Protein AF-A0A7X0BTN5-F1 (afdb_monomer_lite)

pLDDT: mean 73.76, std 22.3, range [29.7, 97.44]

Sequence (169 aa):
MRTTLLATALLLASAAAHAGYALNETVRPCDEHTYNPSGLADIHDCRIPGTQRFINRKVREPETGRIMVERAHGYATIKCDESNTCAIYGTPGFDGEYIGDAPTGYYQVTYGWYIGTDASGKAVAYRVGTGPQHGAPPYNPLLAEEDPEAPYSDPDETPVAPGSHLFDE

Structure (mmCIF, N/CA/C/O backbone):
data_AF-A0A7X0BTN5-F1
#
_entry.id   AF-A0A7X0BTN5-F1
#
loop_
_atom_site.group_PDB
_atom_site.id
_atom_site.type_symbol
_atom_site.label_atom_id
_atom_site.label_alt_id
_atom_site.label_comp_id
_atom_site.label_asym_id
_atom_site.label_entity_id
_atom_site.label_seq_id
_atom_site.pdbx_PDB_ins_code
_atom_site.Cartn_x
_atom_site.Cartn_y
_atom_site.Cartn_z
_atom_site.occupancy
_atom_site.B_iso_or_equiv
_atom_site.auth_seq_id
_atom_site.auth_comp_id
_atom_site.auth_asym_id
_atom_site.auth_atom_id
_atom_site.pdbx_PDB_model_num
ATOM 1 N N . MET A 1 1 ? 5.579 28.600 -65.120 1.00 40.72 1 MET A N 1
ATOM 2 C CA . MET A 1 1 ? 6.119 27.667 -64.110 1.00 40.72 1 MET A CA 1
ATOM 3 C C . MET A 1 1 ? 5.813 28.240 -62.739 1.00 40.72 1 MET A C 1
ATOM 5 O O . MET A 1 1 ? 6.307 29.308 -62.412 1.00 40.72 1 MET A O 1
ATOM 9 N N . ARG A 1 2 ? 4.884 27.608 -62.020 1.00 40.53 2 ARG A N 1
ATOM 10 C CA . ARG A 1 2 ? 4.439 27.974 -60.671 1.00 40.53 2 ARG A CA 1
ATOM 11 C C . ARG A 1 2 ? 4.839 26.831 -59.750 1.00 40.53 2 ARG A C 1
ATOM 13 O O . ARG A 1 2 ? 4.392 25.719 -60.006 1.00 40.53 2 ARG A O 1
ATOM 20 N N . THR A 1 3 ? 5.571 27.123 -58.684 1.00 40.31 3 THR A N 1
ATOM 21 C CA . THR A 1 3 ? 5.575 26.282 -57.481 1.00 40.31 3 THR A CA 1
ATOM 22 C C . THR A 1 3 ? 5.998 27.128 -56.286 1.00 40.31 3 THR A C 1
ATOM 24 O O . THR A 1 3 ? 7.174 27.340 -56.015 1.00 40.31 3 THR A O 1
ATOM 27 N N . THR A 1 4 ? 4.993 27.666 -55.604 1.00 44.47 4 THR A N 1
ATOM 28 C CA . THR A 1 4 ? 5.059 28.211 -54.249 1.00 44.47 4 THR A CA 1
ATOM 29 C C . THR A 1 4 ? 5.112 27.034 -53.272 1.00 44.47 4 THR A C 1
ATOM 31 O O . THR A 1 4 ? 4.192 26.219 -53.250 1.00 44.47 4 THR A O 1
ATOM 34 N N . LEU A 1 5 ? 6.174 26.929 -52.472 1.00 44.44 5 LEU A N 1
ATOM 35 C CA . LEU A 1 5 ? 6.262 26.003 -51.339 1.00 44.44 5 LEU A CA 1
ATOM 36 C C . LEU A 1 5 ? 5.624 26.671 -50.112 1.00 44.44 5 LEU A C 1
ATOM 38 O O . LEU A 1 5 ? 6.194 27.598 -49.543 1.00 44.44 5 LEU A O 1
ATOM 42 N N . LEU A 1 6 ? 4.430 26.217 -49.723 1.00 44.06 6 LEU A N 1
ATOM 43 C CA . LEU A 1 6 ? 3.846 26.505 -48.411 1.00 44.06 6 LEU A CA 1
ATOM 44 C C . LEU A 1 6 ? 4.401 25.495 -47.400 1.00 44.06 6 LEU A C 1
ATOM 46 O O . LEU A 1 6 ? 4.079 24.312 -47.467 1.00 44.06 6 LEU A O 1
ATOM 50 N N . ALA A 1 7 ? 5.214 25.966 -46.455 1.00 43.34 7 ALA A N 1
ATOM 51 C CA . ALA A 1 7 ? 5.594 25.199 -45.275 1.00 43.34 7 ALA A CA 1
ATOM 52 C C . ALA A 1 7 ? 4.444 25.252 -44.258 1.00 43.34 7 ALA A C 1
ATOM 54 O O . ALA A 1 7 ? 4.163 26.298 -43.674 1.00 43.34 7 ALA A O 1
ATOM 55 N N . THR A 1 8 ? 3.747 24.134 -44.071 1.00 42.94 8 THR A N 1
ATOM 56 C CA . THR A 1 8 ? 2.743 23.970 -43.015 1.00 42.94 8 THR A CA 1
ATOM 57 C C . THR A 1 8 ? 3.459 23.453 -41.769 1.00 42.94 8 THR A C 1
ATOM 59 O O . THR A 1 8 ? 3.873 22.298 -41.721 1.00 42.94 8 THR A O 1
ATOM 62 N N . ALA A 1 9 ? 3.659 24.317 -40.774 1.00 44.16 9 ALA A N 1
ATOM 63 C CA . ALA A 1 9 ? 4.142 23.904 -39.461 1.00 44.16 9 ALA A CA 1
ATOM 64 C C . ALA A 1 9 ? 2.997 23.195 -38.719 1.00 44.16 9 ALA A C 1
ATOM 66 O O . ALA A 1 9 ? 1.993 23.822 -38.376 1.00 44.16 9 ALA A O 1
ATOM 67 N N . LEU A 1 10 ? 3.127 21.882 -38.510 1.00 40.91 10 LEU A N 1
ATOM 68 C CA . LEU A 1 10 ? 2.227 21.114 -37.652 1.00 40.91 10 LEU A CA 1
ATOM 69 C C . LEU A 1 10 ? 2.469 21.520 -36.191 1.00 40.91 10 LEU A C 1
ATOM 71 O O . LEU A 1 10 ? 3.534 21.267 -35.632 1.00 40.91 10 LEU A O 1
ATOM 75 N N . LEU A 1 11 ? 1.459 22.133 -35.575 1.00 42.12 11 LEU A N 1
ATOM 76 C CA . LEU A 1 11 ? 1.343 22.244 -34.125 1.00 42.12 11 LEU A CA 1
ATOM 77 C C . LEU A 1 11 ? 1.160 20.833 -33.548 1.00 42.12 11 LEU A C 1
ATOM 79 O O . LEU A 1 11 ? 0.086 20.246 -33.666 1.00 42.12 11 LEU A O 1
ATOM 83 N N . LEU A 1 12 ? 2.204 20.293 -32.921 1.00 41.41 12 LEU A N 1
ATOM 84 C CA . LEU A 1 12 ? 2.081 19.151 -32.017 1.00 41.41 12 LEU A CA 1
ATOM 85 C C . LEU A 1 12 ? 1.370 19.639 -30.752 1.00 41.41 12 LEU A C 1
ATOM 87 O O . LEU A 1 12 ? 1.991 20.165 -29.831 1.00 41.41 12 LEU A O 1
ATOM 91 N N . ALA A 1 13 ? 0.045 19.507 -30.735 1.00 39.75 13 ALA A N 1
ATOM 92 C CA . ALA A 1 13 ? -0.717 19.572 -29.503 1.00 39.75 13 ALA A CA 1
ATOM 93 C C . ALA A 1 13 ? -0.283 18.388 -28.629 1.00 39.75 13 ALA A C 1
ATOM 95 O O . ALA A 1 13 ? -0.541 17.232 -28.962 1.00 39.75 13 ALA A O 1
ATOM 96 N N . SER A 1 14 ? 0.404 18.679 -27.526 1.00 38.28 14 SER A N 1
ATOM 97 C CA . SER A 1 14 ? 0.662 17.730 -26.449 1.00 38.28 14 SER A CA 1
ATOM 98 C C . SER A 1 14 ? -0.678 17.326 -25.832 1.00 38.28 14 SER A C 1
ATOM 100 O O . SER A 1 14 ? -1.188 17.987 -24.925 1.00 38.28 14 SER A O 1
ATOM 102 N N . ALA A 1 15 ? -1.286 16.268 -26.363 1.00 38.75 15 ALA A N 1
ATOM 103 C CA . ALA A 1 15 ? -2.362 15.582 -25.680 1.00 38.75 15 ALA A CA 1
ATOM 104 C C . ALA A 1 15 ? -1.748 14.958 -24.424 1.00 38.75 15 ALA A C 1
ATOM 106 O O . ALA A 1 15 ? -0.946 14.032 -24.516 1.00 38.75 15 ALA A O 1
ATOM 107 N N . ALA A 1 16 ? -2.084 15.508 -23.257 1.00 37.91 16 ALA A N 1
ATOM 108 C CA . ALA A 1 16 ? -1.869 14.830 -21.992 1.00 37.91 16 ALA A CA 1
ATOM 109 C C . ALA A 1 16 ? -2.560 13.467 -22.097 1.00 37.91 16 ALA A C 1
ATOM 111 O O . ALA A 1 16 ? -3.795 13.396 -22.121 1.00 37.91 16 ALA A O 1
ATOM 112 N N . ALA A 1 17 ? -1.759 12.413 -22.247 1.00 34.69 17 ALA A N 1
ATOM 113 C CA . ALA A 1 17 ? -2.228 11.044 -22.289 1.00 34.69 17 ALA A CA 1
ATOM 114 C C . ALA A 1 17 ? -2.876 10.735 -20.937 1.00 34.69 17 ALA A C 1
ATOM 116 O O . ALA A 1 17 ? -2.211 10.410 -19.960 1.00 34.69 17 ALA A O 1
ATOM 117 N N . HIS A 1 18 ? -4.196 10.881 -20.875 1.00 32.56 18 HIS A N 1
ATOM 118 C CA . HIS A 1 18 ? -4.999 10.246 -19.847 1.00 32.56 18 HIS A CA 1
ATOM 119 C C . HIS A 1 18 ? -5.071 8.775 -20.251 1.00 32.56 18 HIS A C 1
ATOM 121 O O . HIS A 1 18 ? -5.991 8.368 -20.959 1.00 32.56 18 HIS A O 1
ATOM 127 N N . ALA A 1 1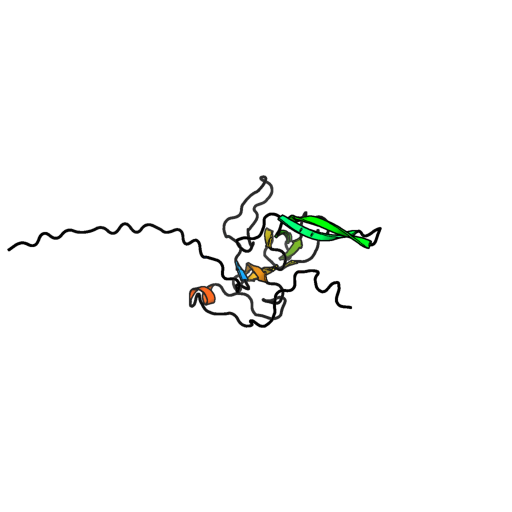9 ? -4.032 8.016 -19.895 1.00 33.84 19 ALA A N 1
ATOM 128 C CA . ALA A 1 19 ? -4.031 6.571 -20.032 1.00 33.84 19 ALA A CA 1
ATOM 129 C C . ALA A 1 19 ? -5.246 6.032 -19.267 1.00 33.84 19 ALA A C 1
ATOM 131 O O . ALA A 1 19 ? -5.385 6.237 -18.060 1.00 33.84 19 ALA A O 1
ATOM 132 N N . GLY A 1 20 ? -6.185 5.435 -19.998 1.00 29.70 20 GLY A N 1
ATOM 133 C CA . GLY A 1 20 ? -7.269 4.670 -19.406 1.00 29.70 20 GLY A CA 1
ATOM 134 C C . GLY A 1 20 ? -6.669 3.406 -18.808 1.00 29.70 20 GLY A C 1
ATOM 135 O O . GLY A 1 20 ? -6.208 2.550 -19.552 1.00 29.70 20 GLY A O 1
ATOM 136 N N . TYR A 1 21 ? -6.648 3.328 -17.482 1.00 38.50 21 TYR A N 1
ATOM 137 C CA . TYR A 1 21 ? -6.144 2.187 -16.722 1.00 38.50 21 TYR A CA 1
ATOM 138 C C . TYR A 1 21 ? -6.954 0.934 -17.062 1.00 38.50 21 TYR A C 1
ATOM 140 O O . TYR A 1 21 ? -8.190 0.943 -16.987 1.00 38.50 21 TYR A O 1
ATOM 148 N N . ALA A 1 22 ? -6.267 -0.123 -17.488 1.00 37.38 22 ALA A N 1
ATOM 149 C CA . ALA A 1 22 ? -6.900 -1.367 -17.893 1.00 37.38 22 ALA A CA 1
ATOM 150 C C . ALA A 1 22 ? -7.286 -2.184 -16.651 1.00 37.38 22 ALA A C 1
ATOM 152 O O . ALA A 1 22 ? -6.502 -2.345 -15.721 1.00 37.38 22 ALA A O 1
ATOM 153 N N . LEU A 1 23 ? -8.487 -2.768 -16.656 1.00 39.00 23 LEU A N 1
ATOM 154 C CA . LEU A 1 23 ? -9.040 -3.625 -15.590 1.00 39.00 23 LEU A CA 1
ATOM 155 C C . LEU A 1 23 ? -8.209 -4.895 -15.265 1.00 39.00 23 LEU A C 1
ATOM 157 O O . LEU A 1 23 ? -8.607 -5.657 -14.388 1.00 39.00 23 LEU A O 1
ATOM 161 N N . ASN A 1 24 ? -7.067 -5.101 -15.929 1.00 53.22 24 ASN A N 1
ATOM 162 C CA . ASN A 1 24 ? -6.175 -6.256 -15.796 1.00 53.22 24 ASN A CA 1
ATOM 163 C C . ASN A 1 24 ? -4.787 -5.904 -15.223 1.00 53.22 24 ASN A C 1
ATOM 165 O O . ASN A 1 24 ? -3.906 -6.760 -15.203 1.00 53.22 24 ASN A O 1
ATOM 169 N N . GLU A 1 25 ? -4.555 -4.669 -14.774 1.00 72.44 25 GLU A N 1
ATOM 170 C CA . GLU A 1 25 ? -3.288 -4.316 -14.126 1.00 72.44 25 GLU A CA 1
ATOM 171 C C . GLU A 1 25 ? -3.201 -4.971 -12.736 1.00 72.44 25 GLU A C 1
ATOM 173 O O . GLU A 1 25 ? -4.109 -4.853 -11.911 1.00 72.44 25 GLU A O 1
ATOM 178 N N . THR A 1 26 ? -2.106 -5.690 -12.479 1.00 85.50 26 THR A N 1
ATOM 179 C CA . THR A 1 26 ? -1.804 -6.353 -11.194 1.00 85.50 26 THR A CA 1
ATOM 180 C C . THR A 1 26 ? -0.763 -5.592 -10.373 1.00 85.50 26 THR A C 1
ATOM 182 O O . THR A 1 26 ? -0.518 -5.928 -9.214 1.00 85.50 26 THR A O 1
ATOM 185 N N . VAL A 1 27 ? -0.177 -4.542 -10.955 1.00 89.00 27 VAL A N 1
ATOM 186 C CA . VAL A 1 27 ? 0.850 -3.693 -10.348 1.00 89.00 27 VAL A CA 1
ATOM 187 C C . VAL A 1 27 ? 0.544 -2.231 -10.648 1.00 89.00 27 VAL A C 1
ATOM 189 O O . VAL A 1 27 ? 0.188 -1.887 -11.770 1.00 89.00 27 VAL A O 1
ATOM 192 N N . ARG A 1 28 ? 0.735 -1.363 -9.656 1.00 90.88 28 ARG A N 1
ATOM 193 C CA . ARG A 1 28 ? 0.659 0.093 -9.773 1.00 90.88 28 ARG A CA 1
ATOM 194 C C . ARG A 1 28 ? 1.909 0.714 -9.149 1.00 90.88 28 ARG A C 1
ATOM 196 O O . ARG A 1 28 ? 2.028 0.726 -7.924 1.00 90.88 28 ARG A O 1
ATOM 203 N N . PRO A 1 29 ? 2.833 1.266 -9.951 1.00 90.56 29 PRO A N 1
ATOM 204 C CA . PRO A 1 29 ? 3.936 2.058 -9.418 1.00 90.56 29 PRO A CA 1
ATOM 205 C C . PRO A 1 29 ? 3.415 3.239 -8.598 1.00 90.56 29 PRO A C 1
ATOM 207 O O . PRO A 1 29 ? 2.392 3.812 -8.965 1.00 90.56 29 PRO A O 1
ATOM 210 N N . CYS A 1 30 ? 4.084 3.609 -7.508 1.00 91.56 30 CYS A N 1
ATOM 211 C CA . CYS A 1 30 ? 3.721 4.820 -6.772 1.00 91.56 30 CYS A CA 1
ATOM 212 C C . CYS A 1 30 ? 4.129 6.075 -7.556 1.00 91.56 30 CYS A C 1
ATOM 214 O O . CYS A 1 30 ? 5.141 6.078 -8.259 1.00 91.56 30 CYS A O 1
ATOM 216 N N . ASP A 1 31 ? 3.364 7.154 -7.418 1.00 87.19 31 ASP A N 1
ATOM 217 C CA . ASP A 1 31 ? 3.681 8.428 -8.051 1.00 87.19 31 ASP A CA 1
ATOM 218 C C . ASP A 1 31 ? 4.988 9.010 -7.492 1.00 87.19 31 ASP A C 1
ATOM 220 O O . ASP A 1 31 ? 5.242 9.006 -6.282 1.00 87.19 31 ASP A O 1
ATOM 224 N N . GLU A 1 32 ? 5.819 9.545 -8.392 1.00 75.94 32 GLU A N 1
ATOM 225 C CA . GLU A 1 32 ? 7.086 10.188 -8.017 1.00 75.94 32 GLU A CA 1
ATOM 226 C C . GLU A 1 32 ? 6.858 11.461 -7.198 1.00 75.94 32 GLU A C 1
ATOM 228 O O 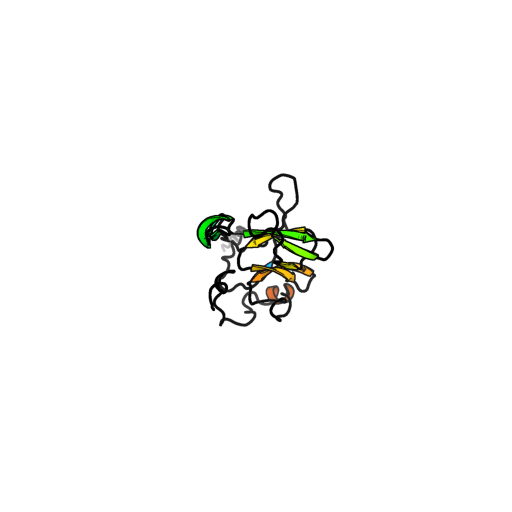. GLU A 1 32 ? 7.665 11.810 -6.338 1.00 75.94 32 GLU A O 1
ATOM 233 N N . HIS A 1 33 ? 5.746 12.150 -7.461 1.00 78.00 33 HIS A N 1
ATOM 234 C CA . HIS A 1 33 ? 5.368 13.340 -6.723 1.00 78.00 33 HIS A CA 1
ATOM 235 C C . HIS A 1 33 ? 4.625 12.942 -5.458 1.00 78.00 33 HIS A C 1
ATOM 237 O O . HIS A 1 33 ? 3.558 12.329 -5.502 1.00 78.00 33 HIS A O 1
ATOM 243 N N . THR A 1 34 ? 5.173 13.359 -4.327 1.00 82.50 34 THR A N 1
ATOM 244 C CA . THR A 1 34 ? 4.460 13.313 -3.063 1.00 82.50 34 THR A CA 1
ATOM 245 C C . THR A 1 34 ? 3.506 14.493 -2.953 1.00 82.50 34 THR A C 1
ATOM 247 O O . THR A 1 34 ? 3.702 15.556 -3.550 1.00 82.50 34 THR A O 1
ATOM 250 N N . TYR A 1 35 ? 2.456 14.324 -2.161 1.00 81.12 35 TYR A N 1
ATOM 251 C CA . TYR A 1 35 ? 1.622 15.440 -1.739 1.00 81.12 35 TYR A CA 1
ATOM 252 C C . TYR A 1 35 ? 1.553 15.486 -0.220 1.00 81.12 35 TYR A C 1
ATOM 254 O O . TYR A 1 35 ? 1.671 14.473 0.469 1.00 81.12 35 TYR A O 1
ATOM 262 N N . ASN A 1 36 ? 1.329 16.687 0.302 1.00 81.69 36 ASN A N 1
ATOM 263 C CA . ASN A 1 36 ? 1.308 16.921 1.731 1.00 81.69 36 ASN A CA 1
ATOM 264 C C . ASN A 1 36 ? -0.063 17.466 2.151 1.00 81.69 36 ASN A C 1
ATOM 266 O O . ASN A 1 36 ? -0.320 18.665 2.015 1.00 81.69 36 ASN A O 1
ATOM 270 N N . PRO A 1 37 ? -0.982 16.613 2.639 1.00 64.94 37 PRO A N 1
ATOM 271 C CA . PRO A 1 37 ? -2.360 17.026 2.880 1.00 64.94 37 PRO A CA 1
ATOM 272 C C . PRO A 1 37 ? -2.528 17.985 4.069 1.00 64.94 37 PRO A C 1
ATOM 274 O O . PRO A 1 37 ? -3.639 18.469 4.281 1.00 64.94 37 PRO A O 1
ATOM 277 N N . SER A 1 38 ? -1.486 18.266 4.865 1.00 62.50 38 SER A N 1
ATOM 278 C CA . SER A 1 38 ? -1.577 19.153 6.047 1.00 62.50 38 SER A CA 1
ATOM 279 C C . SER A 1 38 ? -0.232 19.714 6.556 1.00 62.50 38 SER A C 1
ATOM 281 O O . SER A 1 38 ? -0.156 20.178 7.688 1.00 62.50 38 SER A O 1
ATOM 283 N N . GLY A 1 39 ? 0.843 19.659 5.767 1.00 62.50 39 GLY A N 1
ATOM 284 C CA . GLY A 1 39 ? 2.204 20.034 6.185 1.00 62.50 39 GLY A CA 1
ATOM 285 C C . GLY A 1 39 ? 2.923 19.023 7.095 1.00 62.50 39 GLY A C 1
ATOM 286 O O . GLY A 1 39 ? 3.952 19.364 7.667 1.00 62.50 39 GLY A O 1
ATOM 287 N N . LEU A 1 40 ? 2.394 17.806 7.265 1.00 62.22 40 LEU A N 1
ATOM 288 C CA . LEU A 1 40 ? 2.870 16.837 8.266 1.00 62.22 40 LEU A CA 1
ATOM 289 C C . LEU A 1 40 ? 3.851 15.805 7.703 1.00 62.22 40 LEU A C 1
ATOM 291 O O . LEU A 1 40 ? 4.848 15.497 8.349 1.00 62.22 40 LEU A O 1
ATOM 295 N N . ALA A 1 41 ? 3.567 15.265 6.521 1.00 75.62 41 ALA A N 1
ATOM 296 C CA . ALA A 1 41 ? 4.414 14.291 5.851 1.00 75.62 41 ALA A CA 1
ATOM 297 C C . ALA A 1 41 ? 4.120 14.294 4.352 1.00 75.62 41 ALA A C 1
ATOM 299 O O . ALA A 1 41 ? 2.980 14.511 3.934 1.00 75.62 41 ALA A O 1
ATOM 300 N N . ASP A 1 42 ? 5.158 14.031 3.573 1.00 87.19 42 ASP A N 1
ATOM 301 C CA . ASP A 1 42 ? 5.055 13.804 2.143 1.00 87.19 42 ASP A CA 1
ATOM 302 C C . ASP A 1 42 ? 4.553 12.376 1.911 1.00 87.19 42 ASP A C 1
ATOM 304 O O . ASP A 1 42 ? 5.141 11.411 2.400 1.00 87.19 42 ASP A O 1
ATOM 308 N N . ILE A 1 43 ? 3.418 12.256 1.223 1.00 90.12 43 ILE A N 1
ATOM 309 C CA . ILE A 1 43 ? 2.737 10.984 0.981 1.00 90.12 43 ILE A CA 1
ATOM 310 C C . ILE A 1 43 ? 2.875 10.617 -0.491 1.00 90.12 43 ILE A C 1
ATOM 312 O O . ILE A 1 43 ? 2.503 11.406 -1.360 1.00 90.12 43 ILE A O 1
ATOM 316 N N . HIS A 1 44 ? 3.363 9.410 -0.759 1.00 93.56 44 HIS A N 1
ATOM 317 C CA . HIS A 1 44 ? 3.384 8.822 -2.096 1.00 93.56 44 HIS A CA 1
ATOM 318 C C . HIS A 1 44 ? 2.010 8.231 -2.441 1.00 93.56 44 HIS A C 1
ATOM 320 O O . HIS A 1 44 ? 1.433 7.465 -1.663 1.00 93.56 44 HIS A O 1
ATOM 326 N N . ASP A 1 45 ? 1.475 8.570 -3.613 1.00 92.06 45 ASP A N 1
ATOM 327 C CA . ASP A 1 45 ? 0.201 8.025 -4.081 1.00 92.06 45 ASP A CA 1
ATOM 328 C C . ASP A 1 45 ? 0.434 6.750 -4.898 1.00 92.06 45 ASP A C 1
ATOM 330 O O . ASP A 1 45 ? 0.978 6.792 -5.996 1.00 92.06 45 ASP A O 1
ATOM 334 N N . CYS A 1 46 ? 0.018 5.606 -4.365 1.00 93.19 46 CYS A N 1
ATOM 335 C CA . CYS A 1 46 ? 0.081 4.310 -5.041 1.00 93.19 46 CYS A CA 1
ATOM 336 C C . CYS A 1 46 ? -1.326 3.784 -5.357 1.00 93.19 46 CYS A C 1
ATOM 338 O O . CYS A 1 46 ? -1.519 2.588 -5.583 1.00 93.19 46 CYS A O 1
ATOM 340 N N . ARG A 1 47 ? -2.348 4.646 -5.312 1.00 91.00 47 ARG A N 1
ATOM 341 C CA . ARG A 1 47 ? -3.732 4.230 -5.525 1.00 91.00 47 ARG A CA 1
ATOM 342 C C . ARG A 1 47 ? -3.971 3.893 -6.989 1.00 91.00 47 ARG A C 1
ATOM 344 O O . ARG A 1 47 ? -3.441 4.524 -7.909 1.00 91.00 47 ARG A O 1
ATOM 351 N N . ILE A 1 48 ? -4.873 2.939 -7.188 1.00 87.88 48 ILE A N 1
ATOM 352 C CA . ILE A 1 48 ? -5.436 2.639 -8.499 1.00 87.88 48 ILE A CA 1
ATOM 353 C C . ILE A 1 48 ? -6.277 3.830 -8.950 1.00 87.88 48 ILE A C 1
ATOM 355 O O . ILE A 1 48 ? -7.141 4.298 -8.197 1.00 87.88 48 ILE A O 1
ATOM 359 N N . PRO A 1 49 ? -6.069 4.359 -10.155 1.00 82.00 49 PRO A N 1
ATOM 360 C CA . PRO A 1 49 ? -6.842 5.505 -10.607 1.00 82.00 49 PRO A CA 1
ATOM 361 C C . PRO A 1 49 ? -8.327 5.179 -10.726 1.00 82.00 49 PRO A C 1
ATOM 363 O O . PRO A 1 49 ? -8.730 4.071 -11.064 1.00 82.00 49 PRO A O 1
ATOM 366 N N . GLY A 1 50 ? -9.161 6.144 -10.344 1.00 81.06 50 GLY A N 1
ATOM 367 C CA . GLY A 1 50 ? -10.589 5.900 -10.134 1.00 81.06 50 GLY A CA 1
ATOM 368 C C . GLY A 1 50 ? -10.932 5.272 -8.778 1.00 81.06 50 GLY A C 1
ATOM 369 O O . GLY A 1 50 ? -12.116 5.071 -8.504 1.00 81.06 50 GLY A O 1
ATOM 370 N N . THR A 1 51 ? -9.950 5.025 -7.895 1.00 82.50 51 THR A N 1
ATOM 371 C CA . THR A 1 51 ? -10.217 4.657 -6.495 1.00 82.50 51 THR A CA 1
ATOM 372 C C . THR A 1 51 ? -11.193 5.650 -5.881 1.00 82.50 51 THR A C 1
ATOM 374 O O . THR A 1 51 ? -10.953 6.860 -5.835 1.00 82.50 51 THR A O 1
ATOM 377 N N . GLN A 1 52 ? -12.321 5.125 -5.408 1.00 82.25 52 GLN A N 1
ATOM 378 C CA . GLN A 1 52 ? -13.360 5.943 -4.807 1.00 82.25 52 GLN A CA 1
ATOM 379 C C . GLN A 1 52 ? -12.805 6.642 -3.569 1.00 82.25 52 GLN A C 1
ATOM 381 O O . GLN A 1 52 ? -12.122 6.043 -2.742 1.00 82.25 52 GLN A O 1
ATOM 386 N N . ARG A 1 53 ? -13.143 7.921 -3.391 1.00 81.06 53 ARG A N 1
ATOM 387 C CA . ARG A 1 53 ? -12.712 8.661 -2.198 1.00 81.06 53 ARG A CA 1
ATOM 388 C C . ARG A 1 53 ? -13.245 8.025 -0.913 1.00 81.06 53 ARG A C 1
ATOM 390 O O . ARG A 1 53 ? -12.568 8.067 0.111 1.00 81.06 53 ARG A O 1
ATOM 397 N N . PHE A 1 54 ? -14.448 7.456 -0.983 1.00 83.00 54 PHE A N 1
ATOM 398 C CA . PHE A 1 54 ? -15.107 6.777 0.122 1.00 83.00 54 PHE A CA 1
ATOM 399 C C . PHE A 1 54 ? -15.802 5.508 -0.355 1.00 83.00 54 PHE A C 1
ATOM 401 O O . PHE A 1 54 ? -16.358 5.494 -1.450 1.00 83.00 54 PHE A O 1
ATOM 408 N N . ILE A 1 55 ? -15.829 4.497 0.505 1.00 82.06 55 ILE A N 1
ATOM 409 C CA . ILE A 1 55 ? -16.570 3.249 0.315 1.00 82.06 55 ILE A CA 1
ATOM 410 C C . ILE A 1 55 ? -17.418 2.959 1.555 1.00 82.06 55 ILE A C 1
ATOM 412 O O . ILE A 1 55 ? -17.131 3.447 2.650 1.00 82.06 55 ILE A O 1
ATOM 416 N N . ASN A 1 56 ? -18.457 2.145 1.382 1.00 84.50 56 ASN A N 1
ATOM 417 C CA . ASN A 1 56 ? -19.198 1.567 2.497 1.00 84.50 56 ASN A CA 1
ATOM 418 C C . ASN A 1 56 ? -18.602 0.198 2.823 1.00 84.50 56 ASN A C 1
ATOM 420 O O . ASN A 1 56 ? -18.541 -0.672 1.955 1.00 84.50 56 ASN A O 1
ATOM 424 N N . ARG A 1 57 ? -18.191 0.003 4.073 1.00 78.69 57 ARG A N 1
ATOM 425 C CA . ARG A 1 57 ? -17.592 -1.238 4.564 1.00 78.69 57 ARG A CA 1
ATOM 426 C C . ARG A 1 57 ? -18.490 -1.868 5.619 1.00 78.69 57 ARG A C 1
ATOM 428 O O . ARG A 1 57 ? -19.037 -1.169 6.469 1.00 78.69 57 ARG A O 1
ATOM 435 N N . LYS A 1 58 ? -18.613 -3.197 5.586 1.00 82.94 58 LYS A N 1
ATOM 436 C CA . LYS A 1 58 ? -19.231 -3.969 6.670 1.00 82.94 58 LYS A CA 1
ATOM 437 C C . LYS A 1 58 ? -18.252 -4.066 7.840 1.00 82.94 58 LYS A C 1
ATOM 439 O O . LYS A 1 58 ? -17.118 -4.489 7.647 1.00 82.94 58 LYS A O 1
ATOM 444 N N . VAL A 1 59 ? -18.691 -3.706 9.038 1.00 82.88 59 VAL A N 1
ATOM 445 C CA . VAL A 1 59 ? -17.909 -3.810 10.274 1.00 82.88 59 VAL A CA 1
ATOM 446 C C . VAL A 1 59 ? -18.711 -4.621 11.273 1.00 82.88 59 VAL A C 1
ATOM 448 O O . VAL A 1 59 ? -19.904 -4.381 11.453 1.00 82.88 59 VAL A O 1
ATOM 451 N N . ARG A 1 60 ? -18.074 -5.601 11.908 1.00 83.25 60 ARG A N 1
ATOM 452 C CA . ARG A 1 60 ? -18.696 -6.343 13.001 1.00 83.25 60 ARG A CA 1
ATOM 453 C C . ARG A 1 60 ? -18.456 -5.594 14.303 1.00 83.25 60 ARG A C 1
ATOM 455 O O . ARG A 1 60 ? -17.312 -5.356 14.670 1.00 83.25 60 ARG A O 1
ATOM 462 N N . GLU A 1 61 ? -19.529 -5.246 14.997 1.00 86.00 61 GLU A N 1
ATOM 463 C CA . GLU A 1 61 ? -19.441 -4.655 16.328 1.00 86.00 61 GLU A CA 1
ATOM 464 C C . GLU A 1 61 ? -18.941 -5.716 17.329 1.00 86.00 61 GLU A C 1
ATOM 466 O O . GLU A 1 61 ? -19.575 -6.771 17.432 1.00 86.00 61 GLU A O 1
ATOM 471 N N . PRO A 1 62 ? -17.831 -5.482 18.060 1.00 81.88 62 PRO A N 1
ATOM 472 C CA . PRO A 1 62 ? -17.250 -6.497 18.944 1.00 81.88 62 PRO A CA 1
ATOM 473 C C . PRO A 1 62 ? -18.179 -6.929 20.083 1.00 81.88 62 PRO A C 1
ATOM 475 O O . PRO A 1 62 ? -18.188 -8.094 20.463 1.00 81.88 62 PRO A O 1
ATOM 478 N N . GLU A 1 63 ? -18.970 -5.996 20.617 1.00 89.81 63 GLU A N 1
ATOM 479 C CA . GLU A 1 63 ? -19.804 -6.222 21.802 1.00 89.81 63 GLU A CA 1
ATOM 480 C C . GLU A 1 63 ? -21.063 -7.038 21.493 1.00 89.81 63 GLU A C 1
ATOM 482 O O . GLU A 1 63 ? -21.429 -7.940 22.243 1.00 89.81 63 GLU A O 1
ATOM 487 N N . THR A 1 64 ? -21.741 -6.722 20.388 1.00 93.12 64 THR A N 1
ATOM 488 C CA . THR A 1 64 ? -23.038 -7.325 20.042 1.00 93.12 64 THR A CA 1
ATOM 489 C C . THR A 1 64 ? -22.946 -8.348 18.912 1.00 93.12 64 THR A C 1
ATOM 491 O O . THR A 1 64 ? -23.915 -9.055 18.636 1.00 93.12 64 THR A O 1
ATOM 494 N N . GLY A 1 65 ? -21.814 -8.401 18.203 1.00 90.75 65 GLY A N 1
ATOM 495 C CA . GLY A 1 65 ? -21.626 -9.213 17.004 1.00 90.75 65 GLY A CA 1
ATOM 496 C C . GLY A 1 65 ? -22.420 -8.734 15.783 1.00 90.75 65 GLY A C 1
ATOM 497 O O . GLY A 1 65 ? -22.365 -9.391 14.738 1.00 90.75 65 GLY A O 1
ATOM 498 N N . ARG A 1 66 ? -23.154 -7.615 15.873 1.00 92.44 66 ARG A N 1
ATOM 499 C CA . ARG A 1 66 ? -23.971 -7.081 14.774 1.00 92.44 66 ARG A CA 1
ATOM 500 C C . ARG A 1 66 ? -23.097 -6.607 13.619 1.00 92.44 66 ARG A C 1
ATOM 502 O O . ARG A 1 66 ? -22.025 -6.046 13.823 1.00 92.44 66 ARG A O 1
ATOM 509 N N . ILE A 1 67 ? -23.587 -6.798 12.395 1.00 89.44 67 ILE A N 1
ATOM 510 C CA . ILE A 1 67 ? -22.959 -6.228 11.202 1.00 89.44 67 ILE A CA 1
ATOM 511 C C . ILE A 1 67 ? -23.505 -4.820 10.988 1.00 89.44 67 ILE A C 1
ATOM 513 O O . ILE A 1 67 ? -24.694 -4.634 10.727 1.00 89.44 67 ILE A O 1
ATOM 517 N N . MET A 1 68 ? -22.615 -3.844 11.089 1.00 86.56 68 MET A N 1
ATOM 518 C CA . MET A 1 68 ? -22.856 -2.433 10.828 1.00 86.56 68 MET A CA 1
ATOM 519 C C . MET A 1 68 ? -22.223 -2.041 9.492 1.00 86.56 68 MET A C 1
ATOM 521 O O . MET A 1 68 ? -21.360 -2.745 8.964 1.00 86.56 68 MET A O 1
ATOM 525 N N . VAL A 1 69 ? -22.658 -0.915 8.931 1.00 86.12 69 VAL A N 1
ATOM 526 C CA . VAL A 1 69 ? -22.026 -0.314 7.752 1.00 86.12 69 VAL A CA 1
ATOM 527 C C . VAL A 1 69 ? -21.377 0.993 8.172 1.00 86.12 69 VAL A C 1
ATOM 529 O O . VAL A 1 69 ? -22.039 1.864 8.730 1.00 86.12 69 VAL A O 1
ATOM 532 N N . GLU A 1 70 ? -20.092 1.129 7.875 1.00 82.81 70 GLU A N 1
ATOM 533 C CA . GLU A 1 70 ? -19.308 2.336 8.108 1.00 82.81 70 GLU A CA 1
ATOM 534 C C . GLU A 1 70 ? -18.873 2.932 6.768 1.00 82.81 70 GLU A C 1
ATOM 536 O O . GLU A 1 70 ? -18.529 2.208 5.829 1.00 82.81 70 GLU A O 1
ATOM 541 N N . ARG A 1 71 ? -18.864 4.264 6.678 1.00 82.50 71 ARG A N 1
ATOM 542 C CA . ARG A 1 71 ? -18.261 4.973 5.551 1.00 82.50 71 ARG A CA 1
ATOM 543 C C . ARG A 1 71 ? -16.777 5.192 5.836 1.00 82.50 71 ARG A C 1
ATOM 545 O O . ARG A 1 71 ? -16.435 6.016 6.676 1.00 82.50 71 ARG A O 1
ATOM 552 N N . ALA A 1 72 ? -15.918 4.510 5.091 1.00 81.19 72 ALA A N 1
ATOM 553 C CA . ALA A 1 72 ? -14.466 4.643 5.173 1.00 81.19 72 ALA A CA 1
ATOM 554 C C . ALA A 1 72 ? -13.911 5.329 3.918 1.00 81.19 72 ALA A C 1
ATOM 556 O O . ALA A 1 72 ? -14.619 5.487 2.919 1.00 81.19 72 ALA A O 1
ATOM 557 N N . HIS A 1 73 ? -12.639 5.728 3.943 1.00 84.94 73 HIS A N 1
ATOM 558 C CA . HIS A 1 73 ? -11.915 6.048 2.711 1.00 84.94 73 HIS A CA 1
ATOM 559 C C . HIS A 1 73 ? -11.862 4.818 1.792 1.00 84.94 73 HIS A C 1
ATOM 561 O O . HIS A 1 73 ? -11.951 3.699 2.279 1.00 84.94 73 HIS A O 1
ATOM 567 N N . GLY A 1 74 ? -11.738 4.995 0.474 1.00 85.06 74 GLY A N 1
ATOM 568 C CA . GLY A 1 74 ? -11.553 3.862 -0.456 1.00 85.06 74 GLY A CA 1
ATOM 569 C C . GLY A 1 74 ? -10.108 3.371 -0.576 1.00 85.06 74 GLY A C 1
ATOM 570 O O . GLY A 1 74 ? -9.814 2.504 -1.394 1.00 85.06 74 GLY A O 1
ATOM 571 N N . TYR A 1 75 ? -9.213 3.920 0.238 1.00 89.19 75 TYR A N 1
ATOM 572 C CA . TYR A 1 75 ? -7.797 3.589 0.309 1.00 89.19 75 TYR A CA 1
ATOM 573 C C . TYR A 1 75 ? -7.350 3.556 1.775 1.00 89.19 75 TYR A C 1
ATOM 575 O O . TYR A 1 75 ? -7.976 4.183 2.638 1.00 89.19 75 TYR A O 1
ATOM 583 N N . ALA A 1 76 ? -6.257 2.848 2.034 1.00 90.44 76 ALA A N 1
ATOM 584 C CA . ALA A 1 76 ? -5.530 2.875 3.290 1.00 90.44 76 ALA A CA 1
ATOM 585 C C . ALA A 1 76 ? -4.409 3.919 3.221 1.00 90.44 76 ALA A C 1
ATOM 587 O O . ALA A 1 76 ? -3.735 4.055 2.197 1.00 90.44 76 ALA A O 1
ATOM 588 N N . THR A 1 77 ? -4.201 4.638 4.321 1.00 92.62 77 THR A N 1
ATOM 589 C CA . THR A 1 77 ? -2.938 5.345 4.560 1.00 92.62 77 THR A CA 1
ATOM 590 C C . THR A 1 77 ? -1.990 4.363 5.228 1.00 92.62 77 THR A C 1
ATOM 592 O O . THR A 1 77 ? -2.380 3.679 6.170 1.00 92.62 77 THR A O 1
ATOM 595 N N . ILE A 1 78 ? -0.761 4.290 4.741 1.00 94.44 78 ILE A N 1
ATOM 596 C CA . ILE A 1 78 ? 0.249 3.330 5.175 1.00 94.44 78 ILE A CA 1
ATOM 597 C C . ILE A 1 78 ? 1.444 4.094 5.723 1.00 94.44 78 ILE A C 1
ATOM 599 O O . ILE A 1 78 ? 1.828 5.126 5.169 1.00 94.44 78 ILE A O 1
ATOM 603 N N . LYS A 1 79 ? 2.042 3.563 6.787 1.00 96.19 79 LYS A N 1
ATOM 604 C CA . LYS A 1 79 ? 3.340 3.989 7.296 1.00 96.19 79 LYS A CA 1
ATOM 605 C C . LYS A 1 79 ? 4.304 2.807 7.268 1.00 96.19 79 LYS A C 1
ATOM 607 O O . LYS A 1 79 ? 4.021 1.780 7.879 1.00 96.19 79 LYS A O 1
ATOM 612 N N . CYS A 1 80 ? 5.433 2.985 6.594 1.00 96.44 80 CYS A N 1
ATOM 613 C CA . CYS A 1 80 ? 6.548 2.042 6.601 1.00 96.44 80 CYS A CA 1
ATOM 614 C C . CYS A 1 80 ? 7.643 2.544 7.543 1.00 96.44 80 CYS A C 1
ATOM 616 O O . CYS A 1 80 ? 7.968 3.737 7.530 1.00 96.44 80 CYS A O 1
ATOM 618 N N . ASP A 1 81 ? 8.184 1.657 8.376 1.00 96.75 81 ASP A N 1
ATOM 619 C CA . ASP A 1 81 ? 9.250 1.973 9.328 1.00 96.75 81 ASP A CA 1
ATOM 620 C C . ASP A 1 81 ? 10.663 1.832 8.725 1.00 96.75 81 ASP A C 1
ATOM 622 O O . ASP A 1 81 ? 10.835 1.630 7.521 1.00 96.75 81 ASP A O 1
ATOM 626 N N . GLU A 1 82 ? 11.697 1.989 9.556 1.00 96.94 82 GLU A N 1
ATOM 627 C CA . GLU A 1 82 ? 13.110 1.876 9.150 1.00 96.94 82 GLU A CA 1
ATOM 628 C C . GLU A 1 82 ? 13.528 0.443 8.782 1.00 96.94 82 GLU A C 1
ATOM 630 O O . GLU A 1 82 ? 14.549 0.247 8.126 1.00 96.94 82 GLU A O 1
ATOM 635 N N . SER A 1 83 ? 12.737 -0.561 9.174 1.00 96.69 83 SER A N 1
ATOM 636 C CA . SER A 1 83 ? 12.912 -1.95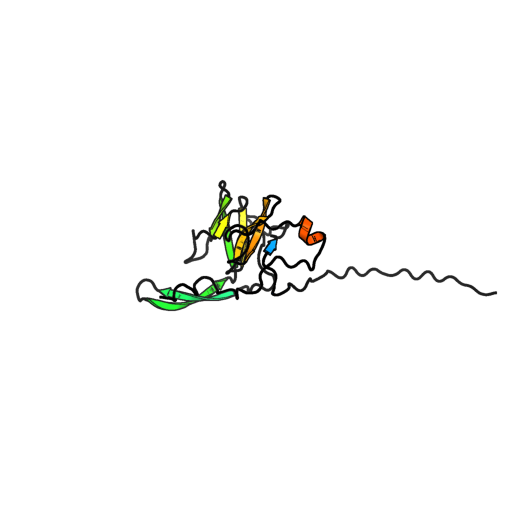9 8.763 1.00 96.69 83 SER A CA 1
ATOM 637 C C . SER A 1 83 ? 12.127 -2.284 7.489 1.00 96.69 83 SER A C 1
ATOM 639 O O . SER A 1 83 ? 12.023 -3.451 7.117 1.00 96.69 83 SER A O 1
ATOM 641 N N . ASN A 1 84 ? 11.592 -1.259 6.814 1.00 96.31 84 ASN A N 1
ATOM 642 C CA . ASN A 1 84 ? 10.734 -1.353 5.636 1.00 96.31 84 ASN A CA 1
ATOM 643 C C . ASN A 1 84 ? 9.424 -2.113 5.872 1.00 96.31 84 ASN A C 1
ATOM 645 O O . ASN A 1 84 ? 8.763 -2.468 4.904 1.00 96.31 84 ASN A O 1
ATOM 649 N N . THR A 1 85 ? 9.025 -2.347 7.126 1.00 97.44 85 THR A N 1
ATOM 650 C CA . THR A 1 85 ? 7.761 -3.021 7.434 1.00 97.44 85 THR A CA 1
ATOM 651 C C . THR A 1 85 ? 6.637 -1.996 7.420 1.00 97.44 85 THR A C 1
ATOM 653 O O . THR A 1 85 ? 6.709 -0.969 8.102 1.00 97.44 85 THR A O 1
ATOM 656 N N . CYS A 1 86 ? 5.592 -2.260 6.640 1.00 97.25 86 CYS A N 1
ATOM 657 C CA . CYS A 1 86 ? 4.497 -1.327 6.426 1.00 97.25 86 CYS A CA 1
ATOM 658 C C . CYS A 1 86 ? 3.215 -1.776 7.118 1.00 97.25 86 CYS A C 1
ATOM 660 O O . CYS A 1 86 ? 2.747 -2.905 6.952 1.00 97.25 86 CYS A O 1
ATOM 662 N N . ALA A 1 87 ? 2.598 -0.837 7.831 1.00 96.56 87 ALA A N 1
ATOM 663 C CA . ALA A 1 87 ? 1.305 -1.032 8.461 1.00 96.56 87 ALA A CA 1
ATOM 664 C C . ALA A 1 87 ? 0.314 0.065 8.068 1.00 96.56 87 ALA A C 1
ATOM 666 O O . ALA A 1 87 ? 0.694 1.209 7.789 1.00 96.56 87 ALA A O 1
ATOM 667 N N . ILE A 1 88 ? -0.973 -0.277 8.071 1.00 93.25 88 ILE A N 1
ATOM 668 C CA . ILE A 1 88 ? -2.047 0.707 7.950 1.00 93.25 88 ILE A CA 1
ATOM 669 C C . ILE A 1 88 ? -1.968 1.662 9.148 1.00 93.25 88 ILE A C 1
ATOM 671 O O . ILE A 1 88 ? -1.821 1.240 10.293 1.00 93.25 88 ILE A O 1
ATOM 675 N N . TYR A 1 89 ? -2.062 2.961 8.870 1.00 90.44 89 TYR A N 1
ATOM 676 C CA . TYR A 1 89 ? -1.904 4.034 9.842 1.00 90.44 89 TYR A CA 1
ATOM 677 C C . TYR A 1 89 ? -3.112 4.975 9.848 1.00 90.44 89 TYR A C 1
ATOM 679 O O . TYR A 1 89 ? -3.589 5.423 8.801 1.00 90.44 89 TYR A O 1
ATOM 687 N N . GLY A 1 90 ? -3.594 5.313 11.042 1.00 84.25 90 GLY A N 1
ATOM 688 C CA . GLY A 1 90 ? -4.627 6.323 11.268 1.00 84.25 90 GLY A CA 1
ATOM 689 C C . GLY A 1 90 ? -6.019 5.928 10.769 1.00 84.25 90 GLY A C 1
ATOM 690 O O . GLY A 1 90 ? -6.885 6.793 10.646 1.00 84.25 90 GLY A O 1
ATOM 691 N N . THR A 1 91 ? -6.244 4.644 10.475 1.00 79.44 91 THR A N 1
ATOM 692 C CA . THR A 1 91 ? -7.542 4.121 10.024 1.00 79.44 91 THR A CA 1
ATOM 693 C C . THR A 1 91 ? -8.182 3.288 11.136 1.00 79.44 91 THR A C 1
ATOM 695 O O . THR A 1 91 ? -7.707 2.187 11.420 1.00 79.44 91 THR A O 1
ATOM 698 N N . PRO A 1 92 ? -9.277 3.758 11.762 1.00 73.12 92 PRO A N 1
ATOM 699 C CA . PRO A 1 92 ? -9.970 2.997 12.795 1.00 73.12 92 PRO A CA 1
ATOM 700 C C . PRO A 1 92 ? -10.352 1.583 12.331 1.00 73.12 92 PRO A C 1
ATOM 702 O O . PRO A 1 92 ? -10.926 1.391 11.255 1.00 73.12 92 PRO A O 1
ATOM 705 N N . GLY A 1 93 ? -10.010 0.594 13.160 1.00 72.19 93 GLY A N 1
ATOM 706 C CA . GLY A 1 93 ? -10.257 -0.830 12.910 1.00 72.19 93 GLY A CA 1
ATOM 707 C C . GLY A 1 93 ? -9.177 -1.561 12.106 1.00 72.19 93 GLY A C 1
ATOM 708 O O . GLY A 1 93 ? -9.235 -2.780 12.056 1.00 72.19 93 GLY A O 1
ATOM 709 N N . PHE A 1 94 ? -8.215 -0.841 11.519 1.00 76.81 94 PHE A N 1
ATOM 710 C CA . PHE A 1 94 ? -7.121 -1.402 10.709 1.00 76.81 94 PHE A CA 1
ATOM 711 C C . PHE A 1 94 ? -5.742 -0.888 11.153 1.00 76.81 94 PHE A C 1
ATOM 713 O O . PHE A 1 94 ? -4.723 -1.304 10.620 1.00 76.81 94 PHE A O 1
ATOM 720 N N . ASP A 1 95 ? -5.689 0.047 12.105 1.00 85.50 95 ASP A N 1
ATOM 721 C CA . ASP A 1 95 ? -4.437 0.646 12.570 1.00 85.50 95 ASP A CA 1
ATOM 722 C C . ASP A 1 95 ? -3.471 -0.425 13.102 1.00 85.50 95 ASP A C 1
ATOM 724 O O . ASP A 1 95 ? -3.826 -1.220 13.974 1.00 85.50 95 ASP A O 1
ATOM 728 N N . GLY A 1 96 ? -2.257 -0.451 12.553 1.00 89.31 96 GLY A N 1
ATOM 729 C CA . GLY A 1 96 ? -1.236 -1.453 12.859 1.00 89.31 96 GLY A CA 1
ATOM 730 C C . GLY A 1 96 ? -1.321 -2.749 12.043 1.00 89.31 96 GLY A C 1
ATOM 731 O O . GLY A 1 96 ? -0.450 -3.601 12.198 1.00 89.31 96 GLY A O 1
ATOM 732 N N . GLU A 1 97 ? -2.315 -2.917 11.168 1.00 91.88 97 GLU A N 1
ATOM 733 C CA . GLU A 1 97 ? -2.411 -4.093 10.297 1.00 91.88 97 GLU A CA 1
ATOM 734 C C . GLU A 1 97 ? -1.295 -4.092 9.245 1.00 91.88 97 GLU A C 1
ATOM 736 O O . GLU A 1 97 ? -1.092 -3.095 8.550 1.00 91.88 97 GLU A O 1
ATOM 741 N N . TYR A 1 98 ? -0.579 -5.214 9.125 1.00 95.44 98 TYR A N 1
ATOM 742 C CA . TYR A 1 98 ? 0.475 -5.401 8.129 1.00 95.44 98 TYR A CA 1
ATOM 743 C C . TYR A 1 98 ? -0.102 -5.377 6.710 1.00 95.44 98 TYR A C 1
ATOM 745 O O . TYR A 1 98 ? -1.072 -6.070 6.412 1.00 95.44 98 TYR A O 1
ATOM 753 N N . ILE A 1 99 ? 0.524 -4.599 5.828 1.00 94.88 99 ILE A N 1
ATOM 754 C CA . ILE A 1 99 ? 0.092 -4.421 4.431 1.00 94.88 99 ILE A CA 1
ATOM 755 C C . ILE A 1 99 ? 1.266 -4.489 3.444 1.00 94.88 99 ILE A C 1
ATOM 757 O O . ILE A 1 99 ? 1.131 -4.145 2.271 1.00 94.88 99 ILE A O 1
ATOM 761 N N . GLY A 1 100 ? 2.424 -4.947 3.916 1.00 96.38 100 GLY A N 1
ATOM 762 C CA . GLY A 1 100 ? 3.569 -5.294 3.090 1.00 96.38 100 GLY A CA 1
ATOM 763 C C . GLY A 1 100 ? 4.864 -4.606 3.471 1.00 96.38 100 GLY A C 1
ATOM 764 O O . GLY A 1 100 ? 5.005 -4.142 4.599 1.00 96.38 100 GLY A O 1
ATOM 765 N N . ASP A 1 101 ? 5.811 -4.590 2.536 1.00 96.62 101 ASP A N 1
ATOM 766 C CA . ASP A 1 101 ? 7.176 -4.133 2.788 1.00 96.62 101 ASP A CA 1
ATOM 767 C C . ASP A 1 101 ? 7.655 -3.191 1.681 1.00 96.62 101 ASP A C 1
ATOM 769 O O . ASP A 1 101 ? 7.697 -3.552 0.504 1.00 96.62 101 ASP A O 1
ATOM 773 N N . ALA A 1 102 ? 8.027 -1.971 2.052 1.00 96.38 102 ALA A N 1
ATOM 774 C CA . ALA A 1 102 ? 8.447 -0.915 1.136 1.00 96.38 102 ALA A CA 1
ATOM 775 C C . ALA A 1 102 ? 9.373 0.082 1.855 1.00 96.38 102 ALA A C 1
ATOM 777 O O . ALA A 1 102 ? 9.405 0.095 3.088 1.00 96.38 102 ALA A O 1
ATOM 778 N N . PRO A 1 103 ? 10.125 0.930 1.122 1.00 96.25 103 PRO A N 1
ATOM 779 C CA . PRO A 1 103 ? 10.997 1.930 1.728 1.00 96.25 103 PRO A CA 1
ATOM 780 C C . PRO A 1 103 ? 10.274 2.774 2.782 1.00 96.25 103 PRO A C 1
ATOM 782 O O . PRO A 1 103 ? 9.098 3.107 2.621 1.00 96.25 103 PRO A O 1
ATOM 785 N N . THR A 1 104 ? 10.977 3.153 3.849 1.00 95.62 104 THR A N 1
ATOM 786 C CA . THR A 1 104 ? 10.444 4.011 4.919 1.00 95.62 104 THR A CA 1
ATOM 787 C C . THR A 1 104 ? 9.721 5.237 4.359 1.00 95.62 104 THR A C 1
ATOM 789 O O . THR A 1 104 ? 10.266 5.961 3.527 1.00 95.62 104 THR A O 1
ATOM 792 N N . GLY A 1 105 ? 8.498 5.497 4.828 1.00 93.94 105 GLY A N 1
ATOM 793 C CA . GLY A 1 105 ? 7.690 6.596 4.302 1.00 93.94 105 GLY A CA 1
ATOM 794 C C . GLY A 1 105 ? 6.197 6.454 4.567 1.00 93.94 105 GLY A C 1
ATOM 795 O O . GLY A 1 105 ? 5.753 5.544 5.272 1.00 93.94 105 GLY A O 1
ATOM 796 N N . TYR A 1 106 ? 5.427 7.378 3.990 1.00 94.62 106 TYR A N 1
ATOM 797 C CA . TYR A 1 106 ? 3.967 7.353 4.009 1.00 94.62 106 TYR A CA 1
ATOM 798 C C . TYR A 1 106 ? 3.419 7.146 2.601 1.00 94.62 106 TYR A C 1
ATOM 800 O O . TYR A 1 106 ? 3.862 7.793 1.651 1.00 94.62 106 TYR A O 1
ATOM 808 N N . TYR A 1 107 ? 2.415 6.281 2.486 1.00 94.94 107 TYR A N 1
ATOM 809 C CA . TYR A 1 107 ? 1.830 5.891 1.206 1.00 94.94 107 TYR A CA 1
ATOM 810 C C . TYR A 1 107 ? 0.305 5.868 1.277 1.00 94.94 107 TYR A C 1
ATOM 812 O O . TYR A 1 107 ? -0.275 5.704 2.354 1.00 94.94 107 TYR A O 1
ATOM 820 N N . GLN A 1 108 ? -0.357 5.989 0.128 1.00 93.75 108 GLN A N 1
ATOM 821 C CA . GLN A 1 108 ? -1.761 5.611 -0.022 1.00 93.75 108 GLN A CA 1
ATOM 822 C C . GLN A 1 108 ? -1.915 4.457 -0.994 1.00 93.75 108 GLN A C 1
ATOM 824 O O . GLN A 1 108 ? -1.443 4.529 -2.124 1.00 93.75 108 GLN A O 1
ATOM 829 N N . VAL A 1 109 ? -2.631 3.421 -0.569 1.00 93.31 109 VAL A N 1
ATOM 830 C CA . VAL A 1 109 ? -2.872 2.213 -1.366 1.00 93.31 109 VAL A CA 1
ATOM 831 C C . VAL A 1 109 ? -4.356 1.888 -1.350 1.00 93.31 109 VAL A C 1
ATOM 833 O O . VAL A 1 109 ? -5.031 2.007 -0.328 1.00 93.31 109 VAL A O 1
ATOM 836 N N . THR A 1 110 ? -4.893 1.508 -2.503 1.00 91.12 110 THR A N 1
ATOM 837 C CA . THR A 1 110 ? -6.293 1.095 -2.649 1.00 91.12 110 THR A CA 1
ATOM 838 C C . THR A 1 110 ? -6.560 -0.183 -1.851 1.00 91.12 110 THR A C 1
ATOM 840 O O . THR A 1 110 ? -5.748 -1.100 -1.868 1.00 91.12 110 THR A O 1
ATOM 843 N N . TYR A 1 111 ? -7.705 -0.293 -1.169 1.00 87.06 111 TYR A N 1
ATOM 844 C CA . TYR A 1 111 ? -8.050 -1.559 -0.504 1.00 87.06 111 TYR A CA 1
ATOM 845 C C . TYR A 1 111 ? -8.119 -2.722 -1.509 1.00 87.06 111 TYR A C 1
ATOM 847 O O . TYR A 1 111 ? -8.591 -2.549 -2.633 1.00 87.06 111 TYR A O 1
ATOM 855 N N . GLY A 1 112 ? -7.666 -3.911 -1.099 1.00 85.94 112 GLY A N 1
ATOM 856 C CA . GLY A 1 112 ? -7.491 -5.065 -1.998 1.00 85.94 112 GLY A CA 1
ATOM 857 C C . GLY A 1 112 ? -6.133 -5.108 -2.702 1.00 85.94 112 GLY A C 1
ATOM 858 O O . GLY A 1 112 ? -5.882 -6.014 -3.495 1.00 85.94 112 GLY A O 1
ATOM 859 N N . TRP A 1 113 ? -5.265 -4.148 -2.394 1.00 93.94 113 TRP A N 1
ATOM 860 C CA . TRP A 1 113 ? -3.877 -4.085 -2.827 1.00 93.94 113 TRP A CA 1
ATOM 861 C C . TRP A 1 113 ? -2.965 -4.002 -1.603 1.00 93.94 113 TRP A C 1
ATOM 863 O O . TRP A 1 113 ? -3.390 -3.555 -0.536 1.00 93.94 113 TRP A O 1
ATOM 873 N N . TYR A 1 114 ? -1.720 -4.429 -1.769 1.00 95.31 114 TYR A N 1
ATOM 874 C CA . TYR A 1 114 ? -0.675 -4.367 -0.752 1.00 95.31 114 TYR A CA 1
ATOM 875 C C . TYR A 1 114 ? 0.531 -3.589 -1.292 1.00 95.31 114 TYR A C 1
ATOM 877 O O . TYR A 1 114 ? 0.672 -3.428 -2.506 1.00 95.31 114 TYR A O 1
ATOM 885 N N . ILE A 1 115 ? 1.384 -3.069 -0.407 1.00 96.75 115 ILE A N 1
ATOM 886 C CA . ILE A 1 115 ? 2.582 -2.323 -0.808 1.00 96.75 115 ILE A CA 1
ATOM 887 C C . ILE A 1 115 ? 3.813 -3.232 -0.840 1.00 96.75 115 ILE A C 1
ATOM 889 O O . ILE A 1 115 ? 4.016 -4.070 0.035 1.00 96.75 115 ILE A O 1
ATOM 893 N N . GLY A 1 116 ? 4.636 -3.069 -1.866 1.00 96.19 116 GLY A N 1
ATOM 894 C CA . GLY A 1 116 ? 5.861 -3.825 -2.072 1.00 96.19 116 GLY A CA 1
ATOM 895 C C . GLY A 1 116 ? 6.952 -2.970 -2.706 1.00 96.19 116 GLY A C 1
ATOM 896 O O . GLY A 1 116 ? 6.807 -1.756 -2.875 1.00 96.19 116 GLY A O 1
ATOM 897 N N . THR A 1 117 ? 8.018 -3.634 -3.140 1.00 95.19 117 THR A N 1
ATOM 898 C CA . THR A 1 117 ? 9.051 -3.045 -3.994 1.00 95.19 117 THR A CA 1
ATOM 899 C C . THR A 1 117 ? 9.043 -3.643 -5.394 1.00 95.19 117 THR A C 1
ATOM 901 O O . THR A 1 117 ? 8.684 -4.807 -5.599 1.00 95.19 117 THR A O 1
ATOM 904 N N . ASP A 1 118 ? 9.420 -2.834 -6.380 1.00 92.12 118 ASP A N 1
ATOM 905 C CA . ASP A 1 118 ? 9.816 -3.318 -7.699 1.00 92.12 118 ASP A CA 1
ATOM 906 C C . ASP A 1 118 ? 11.254 -3.869 -7.687 1.00 92.12 118 ASP A C 1
ATOM 908 O O . ASP A 1 118 ? 11.971 -3.801 -6.686 1.00 92.12 118 ASP A O 1
ATOM 912 N N . ALA A 1 119 ? 11.696 -4.418 -8.817 1.00 88.25 119 ALA A N 1
ATOM 913 C CA . ALA A 1 119 ? 13.031 -4.984 -9.001 1.00 88.25 119 ALA A CA 1
ATOM 914 C C . ALA A 1 119 ? 14.168 -3.959 -8.806 1.00 88.25 119 ALA A C 1
ATOM 916 O O . ALA A 1 119 ? 15.316 -4.344 -8.590 1.00 88.25 119 ALA A O 1
ATOM 917 N N . SER A 1 120 ? 13.856 -2.664 -8.868 1.00 88.12 120 SER A N 1
ATOM 918 C CA . SER A 1 120 ? 14.765 -1.543 -8.609 1.00 88.12 120 SER A CA 1
ATOM 919 C C . SER A 1 120 ? 14.696 -1.020 -7.166 1.00 88.12 120 SER A C 1
ATOM 921 O O . SER A 1 120 ? 15.438 -0.102 -6.816 1.00 88.12 120 SER A O 1
ATOM 923 N N . GLY A 1 121 ? 13.842 -1.596 -6.315 1.00 90.25 121 GLY A N 1
ATOM 924 C CA . GLY A 1 121 ? 13.673 -1.203 -4.917 1.00 90.25 121 GLY A CA 1
ATOM 925 C C . GLY A 1 121 ? 12.750 -0.000 -4.695 1.00 90.25 121 GLY A C 1
ATOM 926 O O . GLY A 1 121 ? 12.677 0.491 -3.568 1.00 90.25 121 GLY A O 1
ATOM 927 N N . LYS A 1 122 ? 12.045 0.492 -5.723 1.00 91.50 122 LYS A N 1
ATOM 928 C CA . LYS A 1 122 ? 11.052 1.565 -5.562 1.00 91.50 122 LYS A CA 1
ATOM 929 C C . LYS A 1 122 ? 9.727 0.995 -5.062 1.00 91.50 122 LYS A C 1
ATOM 931 O O . LYS A 1 122 ? 9.378 -0.138 -5.384 1.00 91.50 122 LYS A O 1
ATOM 936 N N . ALA A 1 123 ? 8.986 1.791 -4.293 1.00 94.44 123 ALA A N 1
ATOM 937 C CA . ALA A 1 123 ? 7.673 1.403 -3.794 1.00 94.44 123 ALA A CA 1
ATOM 938 C C . ALA A 1 123 ? 6.660 1.245 -4.938 1.00 94.44 123 ALA A C 1
ATOM 940 O O . ALA A 1 123 ? 6.543 2.118 -5.804 1.00 94.44 123 ALA A O 1
ATOM 941 N N . VAL A 1 124 ? 5.897 0.155 -4.904 1.00 94.69 124 VAL A N 1
ATOM 942 C CA . VAL A 1 124 ? 4.788 -0.123 -5.825 1.00 94.69 124 VAL A CA 1
ATOM 943 C C . VAL A 1 124 ? 3.648 -0.809 -5.071 1.00 94.69 124 VAL A C 1
ATOM 945 O O . VAL A 1 124 ? 3.873 -1.493 -4.074 1.00 94.69 124 VAL A O 1
ATOM 948 N N . ALA A 1 125 ? 2.417 -0.646 -5.540 1.00 95.38 125 ALA A N 1
ATOM 949 C CA . ALA A 1 125 ? 1.273 -1.410 -5.069 1.00 95.38 125 ALA A CA 1
ATOM 950 C C . ALA A 1 125 ? 1.070 -2.653 -5.946 1.00 95.38 125 ALA A C 1
ATOM 952 O O . ALA A 1 125 ? 1.086 -2.563 -7.171 1.00 95.38 125 ALA A O 1
ATOM 953 N N . TYR A 1 126 ? 0.830 -3.801 -5.322 1.00 93.50 126 TYR A N 1
ATOM 954 C CA . TYR A 1 126 ? 0.481 -5.058 -5.983 1.00 93.50 126 TYR A CA 1
ATOM 955 C C . TYR A 1 126 ? -0.945 -5.458 -5.625 1.00 93.50 126 TYR A C 1
ATOM 957 O O . TYR A 1 126 ? -1.406 -5.247 -4.500 1.00 93.50 126 TYR A O 1
ATOM 965 N N . ARG A 1 127 ? -1.655 -6.064 -6.573 1.00 92.38 127 ARG A N 1
ATOM 966 C CA . ARG A 1 127 ? -2.963 -6.656 -6.309 1.00 92.38 127 ARG A CA 1
ATOM 967 C C . ARG A 1 127 ? -2.768 -7.866 -5.399 1.00 92.38 127 ARG A C 1
ATOM 969 O O . ARG A 1 127 ? -1.889 -8.689 -5.656 1.00 92.38 127 ARG A O 1
ATOM 976 N N . VAL A 1 128 ? -3.582 -7.994 -4.352 1.00 89.06 128 VAL A N 1
ATOM 977 C CA . VAL A 1 128 ? -3.556 -9.190 -3.491 1.00 89.06 128 VAL A CA 1
ATOM 978 C C . VAL A 1 128 ? -3.777 -10.442 -4.349 1.00 89.06 128 VAL A C 1
ATOM 980 O O . VAL A 1 128 ? -4.611 -10.428 -5.255 1.00 89.06 128 VAL A O 1
ATOM 983 N N . GLY A 1 129 ? -3.000 -11.495 -4.090 1.00 88.31 129 GLY A N 1
ATOM 984 C CA . GLY A 1 129 ? -2.928 -12.701 -4.925 1.00 88.31 129 GLY A CA 1
ATOM 985 C C . GLY A 1 129 ? -1.826 -12.667 -5.990 1.00 88.31 129 GLY A C 1
ATOM 986 O O . GLY A 1 129 ? -1.576 -13.673 -6.640 1.00 88.31 129 GLY A O 1
ATOM 987 N N . THR A 1 130 ? -1.128 -11.541 -6.169 1.00 87.81 130 THR A N 1
ATOM 988 C CA . THR A 1 130 ? -0.056 -11.387 -7.171 1.00 87.81 130 THR A CA 1
ATOM 989 C C . THR A 1 130 ? 1.240 -10.886 -6.537 1.00 87.81 130 THR A C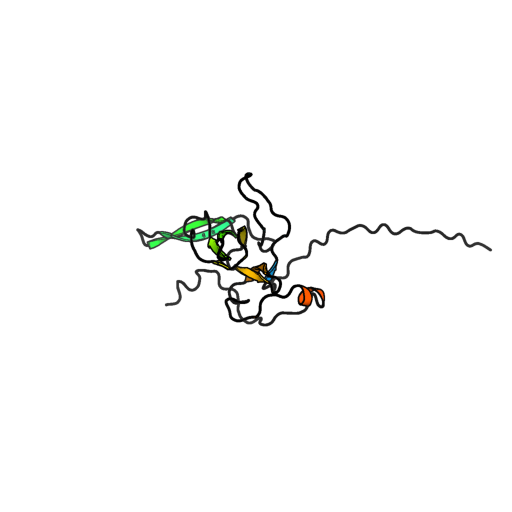 1
ATOM 991 O O . THR A 1 130 ? 1.250 -10.500 -5.374 1.00 87.81 130 THR A O 1
ATOM 994 N N . GLY A 1 131 ? 2.343 -10.873 -7.289 1.00 88.62 131 GLY A N 1
ATOM 995 C CA . GLY A 1 131 ? 3.604 -10.277 -6.840 1.00 88.62 131 GLY A CA 1
ATOM 996 C C . GLY A 1 131 ? 4.376 -11.085 -5.778 1.00 88.62 131 GLY A C 1
ATOM 997 O O . GLY A 1 131 ? 4.047 -12.242 -5.494 1.00 88.62 131 GLY A O 1
ATOM 998 N N . PRO A 1 132 ? 5.431 -10.485 -5.190 1.00 88.94 132 PRO A N 1
ATOM 999 C CA . PRO A 1 132 ? 6.385 -11.171 -4.310 1.00 88.94 132 PRO A CA 1
ATOM 1000 C C . PRO A 1 132 ? 5.800 -11.894 -3.098 1.00 88.94 132 PRO A C 1
ATOM 1002 O O . PRO A 1 132 ? 6.270 -12.978 -2.755 1.00 88.94 132 PRO A O 1
ATOM 1005 N N . GLN A 1 133 ? 4.759 -11.346 -2.466 1.00 90.62 133 GLN A N 1
ATOM 1006 C CA . GLN A 1 133 ? 4.137 -11.982 -1.295 1.00 90.62 133 GLN A CA 1
ATOM 1007 C C . GLN A 1 133 ? 3.373 -13.261 -1.646 1.00 90.62 133 GLN A C 1
ATOM 1009 O O . GLN A 1 133 ? 3.108 -14.084 -0.774 1.00 90.62 133 GLN A O 1
ATOM 1014 N N . HIS A 1 134 ? 3.066 -13.446 -2.928 1.00 88.56 134 HIS A N 1
ATOM 1015 C CA . HIS A 1 134 ? 2.360 -14.603 -3.461 1.00 88.56 134 HIS A CA 1
ATOM 1016 C C . HIS A 1 134 ? 3.265 -15.471 -4.353 1.00 88.56 134 HIS A C 1
ATOM 1018 O O . HIS A 1 134 ? 2.782 -16.293 -5.125 1.00 88.56 134 HIS A O 1
ATOM 1024 N N . GLY A 1 135 ? 4.591 -15.321 -4.236 1.00 86.00 135 GLY A N 1
ATOM 1025 C CA . GLY A 1 135 ? 5.576 -16.180 -4.903 1.00 86.00 135 GLY A CA 1
ATOM 1026 C C . GLY A 1 135 ? 5.905 -15.806 -6.352 1.00 86.00 135 GLY A C 1
ATOM 1027 O O . GLY A 1 135 ? 6.697 -16.505 -6.985 1.00 86.00 135 GLY A O 1
ATOM 1028 N N . ALA A 1 136 ? 5.352 -14.710 -6.876 1.00 87.00 136 ALA A N 1
ATOM 1029 C CA . ALA A 1 136 ? 5.734 -14.168 -8.179 1.00 87.00 136 ALA A CA 1
ATOM 1030 C C . ALA A 1 136 ? 6.978 -13.262 -8.053 1.00 87.00 136 ALA A C 1
ATOM 1032 O O . ALA A 1 136 ? 7.232 -12.707 -6.984 1.00 87.00 136 ALA A O 1
ATOM 1033 N N . PRO A 1 137 ? 7.782 -13.074 -9.112 1.00 85.12 137 PRO A N 1
ATOM 1034 C CA . PRO A 1 137 ? 8.904 -12.141 -9.057 1.00 85.12 137 PRO A CA 1
ATOM 1035 C C . PRO A 1 137 ? 8.430 -10.685 -8.877 1.00 85.12 137 PRO A C 1
ATOM 1037 O O . PRO A 1 137 ? 7.303 -10.350 -9.255 1.00 85.12 137 PRO A O 1
ATOM 1040 N N . PRO A 1 138 ? 9.285 -9.795 -8.336 1.00 87.44 138 PRO A N 1
ATOM 1041 C CA . PRO A 1 138 ? 9.001 -8.365 -8.307 1.00 87.44 138 PRO A CA 1
ATOM 1042 C C . PRO A 1 138 ? 8.771 -7.808 -9.713 1.00 87.44 138 PRO A C 1
ATOM 1044 O O . PRO A 1 138 ? 9.429 -8.219 -10.672 1.00 87.44 138 PRO A O 1
ATOM 1047 N N . TYR A 1 139 ? 7.875 -6.829 -9.814 1.00 87.31 139 TYR A N 1
ATOM 1048 C CA . TYR A 1 139 ? 7.664 -6.038 -11.020 1.00 87.31 139 TYR A CA 1
ATOM 1049 C C . TYR A 1 139 ? 8.985 -5.452 -11.519 1.00 87.31 139 TYR A C 1
ATOM 1051 O O . TYR A 1 139 ? 9.764 -4.926 -10.729 1.00 87.31 139 TYR A O 1
ATOM 1059 N N . ASN A 1 140 ? 9.234 -5.511 -12.825 1.00 85.44 140 ASN A N 1
ATOM 1060 C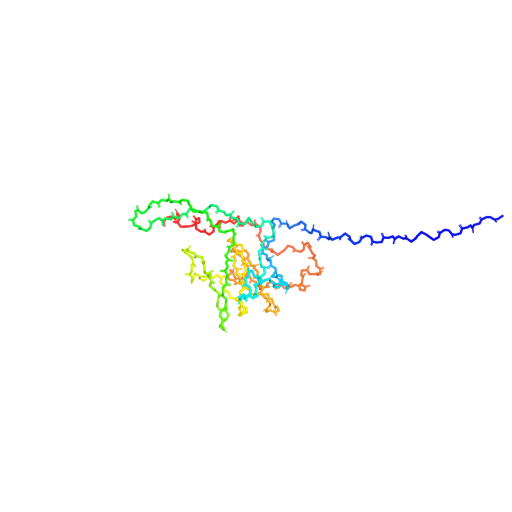 CA . ASN A 1 140 ? 10.407 -4.898 -13.432 1.00 85.44 140 ASN A CA 1
ATOM 1061 C C . ASN A 1 140 ? 9.963 -3.814 -14.424 1.00 85.44 140 ASN A C 1
ATOM 1063 O O . ASN A 1 140 ? 9.473 -4.168 -15.500 1.00 85.44 140 ASN A O 1
ATOM 1067 N N . PRO A 1 141 ? 10.150 -2.518 -14.104 1.00 76.00 141 PRO A N 1
ATOM 1068 C CA . PRO A 1 141 ? 9.712 -1.434 -14.978 1.00 76.00 141 PRO A CA 1
ATOM 1069 C C . PRO A 1 141 ? 10.384 -1.471 -16.352 1.00 76.00 141 PRO A C 1
ATOM 1071 O O . PRO A 1 141 ? 9.739 -1.153 -17.341 1.00 76.00 141 PRO A O 1
ATOM 1074 N N . LEU A 1 142 ? 11.631 -1.946 -16.439 1.00 73.38 142 LEU A N 1
ATOM 1075 C CA . LEU A 1 142 ? 12.361 -2.010 -17.708 1.00 73.38 142 LEU A CA 1
ATOM 1076 C C . LEU A 1 142 ? 11.734 -3.007 -18.690 1.00 73.38 142 LEU A C 1
ATOM 1078 O O . LEU A 1 142 ? 11.739 -2.761 -19.888 1.00 73.38 142 LEU A O 1
ATOM 1082 N N . LEU A 1 143 ? 11.162 -4.109 -18.190 1.00 70.00 143 LEU A N 1
ATOM 1083 C CA . LEU A 1 143 ? 10.481 -5.090 -19.044 1.00 70.00 143 LEU A CA 1
ATOM 1084 C C . LEU A 1 143 ? 9.108 -4.592 -19.511 1.00 70.00 143 LEU A C 1
ATOM 1086 O O . LEU A 1 143 ? 8.664 -4.966 -20.590 1.00 70.00 143 LEU A O 1
ATOM 1090 N N . ALA A 1 144 ? 8.442 -3.752 -18.715 1.00 60.22 144 ALA A N 1
ATOM 1091 C CA . ALA A 1 144 ? 7.145 -3.173 -19.066 1.00 60.22 144 ALA A CA 1
ATOM 1092 C C . ALA A 1 144 ? 7.261 -2.046 -20.110 1.00 60.22 144 ALA A C 1
ATOM 1094 O O . ALA A 1 144 ? 6.334 -1.822 -20.884 1.00 60.22 144 ALA A O 1
ATOM 1095 N N . GLU A 1 145 ? 8.396 -1.341 -20.155 1.00 54.75 145 GLU A N 1
ATOM 1096 C CA . GLU A 1 145 ? 8.669 -0.304 -21.162 1.00 54.75 145 GLU A CA 1
ATOM 1097 C C . GLU A 1 145 ? 8.998 -0.885 -22.550 1.00 54.75 145 GLU A C 1
ATOM 1099 O O . GLU A 1 145 ? 8.753 -0.228 -23.563 1.00 54.75 145 GLU A O 1
ATOM 1104 N N . GLU A 1 146 ? 9.533 -2.110 -22.613 1.00 50.69 146 GLU A N 1
ATOM 1105 C CA . GLU A 1 146 ? 9.886 -2.791 -23.868 1.00 50.69 146 GLU A CA 1
ATOM 1106 C C . GLU A 1 146 ? 8.671 -3.420 -24.581 1.00 50.69 146 GLU A C 1
ATOM 1108 O O . GLU A 1 146 ? 8.708 -3.590 -25.802 1.00 50.69 146 GLU A O 1
ATOM 1113 N N . ASP A 1 147 ? 7.582 -3.706 -23.855 1.00 45.38 147 ASP A N 1
ATOM 1114 C CA . ASP A 1 147 ? 6.302 -4.182 -24.396 1.00 45.38 147 ASP A CA 1
ATOM 1115 C C . ASP A 1 147 ? 5.119 -3.752 -23.488 1.00 45.38 147 ASP A C 1
ATOM 1117 O O . ASP A 1 147 ? 4.824 -4.421 -22.494 1.00 45.38 147 ASP A O 1
ATOM 1121 N N . PRO A 1 148 ? 4.411 -2.650 -23.809 1.00 45.81 148 PRO A N 1
ATOM 1122 C CA . PRO A 1 148 ? 3.308 -2.128 -22.996 1.00 45.81 148 PRO A CA 1
ATOM 1123 C C . PRO A 1 148 ? 2.035 -2.994 -23.030 1.00 45.81 148 PRO A C 1
ATOM 1125 O O . PRO A 1 148 ? 1.093 -2.704 -22.291 1.00 45.81 148 PRO A O 1
ATOM 1128 N N . GLU A 1 149 ? 1.983 -4.036 -23.872 1.00 45.56 149 GLU A N 1
ATOM 1129 C CA . GLU A 1 149 ? 0.915 -5.043 -23.878 1.00 45.56 149 GLU A CA 1
ATOM 1130 C C . GLU A 1 149 ? 1.353 -6.377 -23.250 1.00 45.56 149 GLU A C 1
ATOM 1132 O O . GLU A 1 149 ? 0.528 -7.290 -23.177 1.00 45.56 149 GLU A O 1
ATOM 1137 N N . ALA A 1 150 ? 2.600 -6.506 -22.767 1.00 39.91 150 ALA A N 1
ATOM 1138 C CA . ALA A 1 150 ? 3.101 -7.742 -22.173 1.00 39.91 150 ALA A CA 1
ATOM 1139 C C . ALA A 1 150 ? 2.265 -8.133 -20.940 1.00 39.91 150 ALA A C 1
ATOM 1141 O O . ALA A 1 150 ? 2.350 -7.490 -19.887 1.00 39.91 150 ALA A O 1
ATOM 1142 N N . PRO A 1 151 ? 1.468 -9.212 -21.019 1.00 41.09 151 PRO A N 1
ATOM 1143 C CA . PRO A 1 151 ? 0.668 -9.653 -19.897 1.00 41.09 151 PRO A CA 1
ATOM 1144 C C . PRO A 1 151 ? 1.582 -10.418 -18.940 1.00 41.09 151 PRO A C 1
ATOM 1146 O O . PRO A 1 151 ? 2.119 -11.469 -19.298 1.00 41.09 151 PRO A O 1
ATOM 1149 N N . TYR A 1 152 ? 1.754 -9.930 -17.710 1.00 47.19 152 TYR A N 1
ATOM 1150 C CA . TYR A 1 152 ? 2.304 -10.788 -16.663 1.00 47.19 152 TYR A CA 1
ATOM 1151 C C . TYR A 1 152 ? 1.199 -11.711 -16.125 1.00 47.19 152 TYR A C 1
ATOM 1153 O O . TYR A 1 152 ? 0.140 -11.268 -15.685 1.00 47.19 152 TYR A O 1
ATOM 1161 N N . SER A 1 153 ? 1.475 -13.006 -16.258 1.00 39.53 153 SER A N 1
ATOM 1162 C CA . SER A 1 153 ? 0.618 -14.194 -16.174 1.00 39.53 153 SER A CA 1
ATOM 1163 C C . SER A 1 153 ? -0.192 -14.372 -14.877 1.00 39.53 153 SER A C 1
ATOM 1165 O O . SER A 1 153 ? 0.399 -14.552 -13.817 1.00 39.53 153 SER A O 1
ATOM 1167 N N . ASP A 1 154 ? -1.527 -14.357 -14.970 1.00 38.12 154 ASP A N 1
ATOM 1168 C CA . ASP A 1 154 ? -2.463 -15.505 -14.819 1.00 38.12 154 ASP A CA 1
ATOM 1169 C C . ASP A 1 154 ? -3.909 -14.965 -14.605 1.00 38.12 154 ASP A C 1
ATOM 1171 O O . ASP A 1 154 ? -4.177 -14.325 -13.584 1.00 38.12 154 ASP A O 1
ATOM 1175 N N . PRO A 1 155 ? -4.840 -15.126 -15.571 1.00 39.12 155 PRO A N 1
ATOM 1176 C CA . PRO A 1 155 ? -6.179 -14.530 -15.528 1.00 39.12 155 PRO A CA 1
ATOM 1177 C C . PRO A 1 155 ? -7.244 -15.288 -14.708 1.00 39.12 155 PRO A C 1
ATOM 1179 O O . PRO A 1 155 ? -8.388 -14.830 -14.702 1.00 39.12 155 PRO A O 1
ATOM 1182 N N . ASP A 1 156 ? -6.933 -16.392 -14.017 1.00 38.00 156 ASP A N 1
ATOM 1183 C CA . ASP A 1 156 ? -7.983 -17.244 -13.415 1.00 38.00 156 ASP A CA 1
ATOM 1184 C C . ASP A 1 156 ? -8.333 -16.993 -11.930 1.00 38.00 156 ASP A C 1
ATOM 1186 O O . ASP A 1 156 ? -9.161 -17.710 -11.368 1.00 38.00 156 ASP A O 1
ATOM 1190 N N . GLU A 1 157 ? -7.839 -15.922 -11.295 1.00 39.59 157 GLU A N 1
ATOM 1191 C CA . GLU A 1 157 ? -8.349 -15.491 -9.979 1.00 39.59 157 GLU A CA 1
ATOM 1192 C C . GLU A 1 157 ? -9.079 -14.142 -10.034 1.00 39.59 157 GLU A C 1
ATOM 1194 O O . GLU A 1 157 ? -8.498 -13.046 -10.045 1.00 39.59 157 GLU A O 1
ATOM 1199 N N . THR A 1 158 ? -10.412 -14.219 -9.992 1.00 39.00 158 THR A N 1
ATOM 1200 C CA . THR A 1 158 ? -11.272 -13.086 -9.635 1.00 39.00 158 THR A CA 1
ATOM 1201 C C . THR A 1 158 ? -10.837 -12.510 -8.282 1.00 39.00 158 THR A C 1
ATOM 1203 O O . THR A 1 158 ? -10.702 -13.273 -7.326 1.00 39.00 158 THR A O 1
ATOM 1206 N N . PRO A 1 159 ? -10.652 -11.181 -8.148 1.00 39.78 159 PRO A N 1
ATOM 1207 C CA . PRO A 1 159 ? -10.218 -10.597 -6.887 1.00 39.78 159 PRO A CA 1
ATOM 1208 C C . PRO A 1 159 ? -11.352 -10.717 -5.884 1.00 39.78 159 PRO A C 1
ATOM 1210 O O . PRO A 1 159 ? -12.411 -10.112 -6.070 1.00 39.78 159 PRO A O 1
ATOM 1213 N N . VAL A 1 160 ? -11.126 -11.457 -4.808 1.00 40.03 160 VAL A N 1
ATOM 1214 C CA . VAL A 1 160 ? -12.028 -11.440 -3.663 1.00 40.03 160 VAL A CA 1
ATOM 1215 C C . VAL A 1 160 ? -11.585 -10.309 -2.736 1.00 40.03 160 VAL A C 1
ATOM 1217 O O . VAL A 1 160 ? -10.410 -10.192 -2.396 1.00 40.03 160 VAL A O 1
ATOM 1220 N N . ALA A 1 161 ? -12.509 -9.421 -2.365 1.00 32.88 161 ALA A N 1
ATOM 1221 C CA . ALA A 1 161 ? -12.206 -8.293 -1.485 1.00 32.88 161 ALA A CA 1
ATOM 1222 C C . ALA A 1 161 ? -11.600 -8.781 -0.149 1.00 32.88 161 ALA A C 1
ATOM 1224 O O . ALA A 1 161 ? -12.075 -9.797 0.371 1.00 32.88 161 ALA A O 1
ATOM 1225 N N . PRO A 1 162 ? -10.637 -8.063 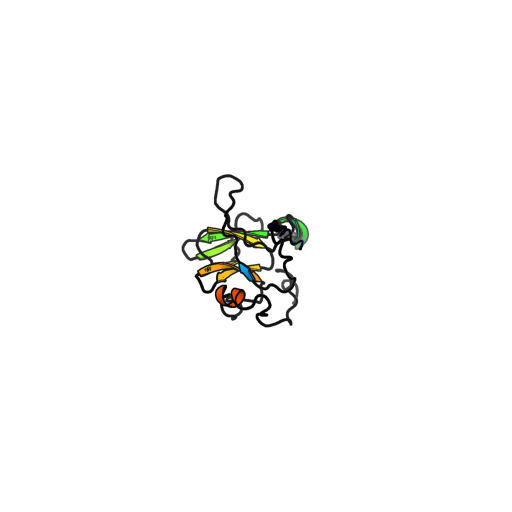0.460 1.00 39.00 162 PRO A N 1
ATOM 1226 C CA . PRO A 1 162 ? -10.164 -8.386 1.805 1.00 39.00 162 PRO A CA 1
ATOM 1227 C C . PRO A 1 162 ? -11.350 -8.450 2.780 1.00 39.00 162 PRO A C 1
ATOM 1229 O O . PRO A 1 162 ? -12.135 -7.504 2.876 1.00 39.00 162 PRO A O 1
ATOM 1232 N N . GLY A 1 163 ? -11.521 -9.597 3.445 1.00 37.50 163 GLY A N 1
ATOM 1233 C CA . GLY A 1 163 ? -12.647 -9.882 4.348 1.00 37.50 163 GLY A CA 1
ATOM 1234 C C . GLY A 1 163 ? -13.803 -10.698 3.751 1.00 37.50 163 GLY A C 1
ATOM 1235 O O . GLY A 1 163 ? -14.771 -10.986 4.451 1.00 37.50 163 GLY A O 1
ATOM 1236 N N . SER A 1 164 ? -13.716 -11.102 2.486 1.00 39.44 164 SER A N 1
ATOM 1237 C CA . SER A 1 164 ? -14.657 -12.052 1.867 1.00 39.44 164 SER A CA 1
ATOM 1238 C C . SER A 1 164 ? -14.446 -13.500 2.327 1.00 39.44 164 SER A C 1
ATOM 1240 O O . SER A 1 164 ? -15.423 -14.216 2.490 1.00 39.44 164 SER A O 1
ATOM 1242 N N . HIS A 1 165 ? -13.205 -13.885 2.634 1.00 42.00 165 HIS A N 1
ATOM 1243 C CA . HIS A 1 165 ? -12.830 -15.204 3.173 1.00 42.00 165 HIS A CA 1
ATOM 1244 C C . HIS A 1 165 ? -13.045 -15.326 4.692 1.00 42.00 165 HIS A C 1
ATOM 1246 O O . HIS A 1 165 ? -12.894 -16.404 5.249 1.00 42.00 165 HIS A O 1
ATOM 1252 N N . LEU A 1 166 ? -13.440 -14.251 5.388 1.00 42.97 166 LEU A N 1
ATOM 1253 C CA . LEU A 1 166 ? -13.773 -14.309 6.824 1.00 42.97 166 LEU A CA 1
ATOM 1254 C C . LEU A 1 166 ? -15.128 -14.994 7.104 1.00 42.97 166 LEU A C 1
ATOM 1256 O O . LEU A 1 166 ? -15.625 -14.939 8.230 1.00 42.97 166 LEU A O 1
ATOM 1260 N N . PHE A 1 167 ? -15.746 -15.586 6.079 1.00 43.12 167 PHE A N 1
ATOM 1261 C CA . PHE A 1 167 ? -17.053 -16.237 6.145 1.00 43.12 167 PHE A CA 1
ATOM 1262 C C . PHE A 1 167 ? -17.107 -17.612 5.471 1.00 43.12 167 PHE A C 1
ATOM 1264 O O . PHE A 1 167 ? -18.182 -18.210 5.475 1.00 43.12 167 PHE A O 1
ATOM 1271 N N . ASP A 1 168 ? -15.990 -18.118 4.947 1.00 37.94 168 ASP A N 1
ATOM 1272 C CA . ASP A 1 168 ? -15.924 -19.494 4.459 1.00 37.94 168 ASP A CA 1
ATOM 1273 C C . ASP A 1 168 ? -15.315 -20.380 5.560 1.00 37.94 168 ASP A C 1
ATOM 1275 O O . ASP A 1 168 ? -14.099 -20.452 5.718 1.00 37.94 168 ASP A O 1
ATOM 1279 N N . GLU A 1 169 ? -16.252 -20.965 6.321 1.00 38.34 169 GLU A N 1
ATOM 1280 C CA . GLU A 1 169 ? -16.199 -22.026 7.359 1.00 38.34 169 GLU A CA 1
ATOM 1281 C C . GLU A 1 169 ? -15.328 -21.834 8.617 1.00 38.34 169 GLU A C 1
ATOM 1283 O O . GLU A 1 169 ? -14.089 -21.993 8.582 1.00 38.34 169 GLU A O 1
#

Secondary structure (DSSP, 8-state):
----------------------TT--EEEPPSSEE-SSSS--EEE-PPTT--SEEEEEEE-TTT--EEEEEEESEEEEEE-TT-EEEE-S-TTTTT-EEEE-SSEEEEEETTEEEEE-TTS-EEEEETTSSGGGTPPPP-HHHHHH-TT-PPS-TT-PPPPTTSGGG--

Organism: NCBI:txid1793966

Foldseek 3Di:
DDDDDDDDDDDPDPDPPPPDDDPQDQKFAWDPAFDDPDPPFTETEQEDPVQAQWDWDWDQDPPPRDTDIDIDGQKFKWFADCQQFIAGPPGPPGHRPTQEGAHGGIYIYGFQWGWDAAPVRGIMIGGPCDDDVNPHDGHDVVVCVVPVPDRDDDPPDDRDTVPNCVPDD

Radius of gyration: 21.15 Å; chains: 1; bounding box: 39×50×86 Å